Protein AF-A0A7W0PJS4-F1 (afdb_monomer_lite)

Sequence (117 aa):
VYAVLLAPASADVGLTLPWVDVVLHEVAPIALVLDWFVDKSRQLQGRRVILAWLVFPSLYLVYSLVRGNATNWYPYPFLDPDESGGYAGVAGYSAGVVATFVVVALLLHWWAVRSRS

Structure (mmCIF, N/CA/C/O backbone):
data_AF-A0A7W0PJS4-F1
#
_entry.id   AF-A0A7W0PJS4-F1
#
loop_
_atom_site.group_PDB
_atom_site.id
_atom_site.type_symbol
_atom_site.label_atom_id
_atom_site.label_alt_id
_atom_site.label_comp_id
_atom_site.label_asym_id
_atom_site.label_entity_id
_atom_site.label_seq_id
_atom_site.pdbx_PDB_ins_code
_atom_site.Cartn_x
_atom_site.Cartn_y
_atom_site.Cartn_z
_atom_site.occupancy
_atom_site.B_iso_or_equiv
_atom_site.auth_seq_id
_atom_site.auth_comp_id
_atom_site.auth_asym_id
_atom_site.auth_atom_id
_atom_site.pdbx_PDB_model_num
ATOM 1 N N . VAL A 1 1 ? 3.328 4.703 4.354 1.00 54.34 1 VAL A N 1
ATOM 2 C CA . VAL A 1 1 ? 4.011 4.303 3.099 1.00 54.34 1 VAL A CA 1
ATOM 3 C C . VAL A 1 1 ? 4.429 5.533 2.309 1.00 54.34 1 VAL A C 1
ATOM 5 O O . VAL A 1 1 ? 5.624 5.728 2.206 1.00 54.34 1 VAL A O 1
ATOM 8 N N . TYR A 1 2 ? 3.520 6.417 1.871 1.00 48.59 2 TYR A N 1
ATOM 9 C CA . TYR A 1 2 ? 3.898 7.642 1.141 1.00 48.59 2 TYR A CA 1
ATOM 10 C C . TYR A 1 2 ? 4.923 8.522 1.878 1.00 48.59 2 TYR A C 1
ATOM 12 O O . TYR A 1 2 ? 6.034 8.699 1.395 1.00 48.59 2 TYR A O 1
ATOM 20 N N . ALA A 1 3 ? 4.604 8.947 3.106 1.00 57.91 3 ALA A N 1
ATOM 21 C CA . ALA A 1 3 ? 5.472 9.817 3.908 1.00 57.91 3 ALA A CA 1
ATOM 22 C C . ALA A 1 3 ? 6.859 9.224 4.241 1.00 57.91 3 ALA A C 1
ATOM 24 O O . ALA A 1 3 ? 7.776 9.961 4.573 1.00 57.91 3 ALA A O 1
ATOM 25 N N . VAL A 1 4 ? 7.013 7.896 4.171 1.00 65.00 4 VAL A N 1
ATOM 26 C CA . VAL A 1 4 ? 8.255 7.199 4.558 1.00 65.00 4 VAL A CA 1
ATOM 27 C C . VAL A 1 4 ? 9.038 6.699 3.340 1.00 65.00 4 VAL A C 1
ATOM 29 O O . VAL A 1 4 ? 10.256 6.607 3.406 1.00 65.00 4 VAL A O 1
ATOM 32 N N . LEU A 1 5 ? 8.360 6.369 2.234 1.00 56.31 5 LEU A N 1
ATOM 33 C CA . LEU A 1 5 ? 8.961 5.693 1.077 1.00 56.31 5 LEU A CA 1
ATOM 34 C C . LEU A 1 5 ? 8.801 6.441 -0.257 1.00 56.31 5 LEU A C 1
ATOM 36 O O . LEU A 1 5 ? 9.559 6.155 -1.172 1.00 56.31 5 LEU A O 1
ATOM 40 N N . LEU A 1 6 ? 7.844 7.369 -0.396 1.00 57.19 6 LEU A N 1
ATOM 41 C CA . LEU A 1 6 ? 7.562 8.061 -1.670 1.00 57.19 6 LEU A CA 1
ATOM 42 C C . LEU A 1 6 ? 7.753 9.582 -1.608 1.00 57.19 6 LEU A C 1
ATOM 44 O O . LEU A 1 6 ? 7.944 10.190 -2.653 1.00 57.19 6 LEU A O 1
ATOM 48 N N . ALA A 1 7 ? 7.753 10.190 -0.417 1.00 63.41 7 ALA A N 1
ATOM 49 C CA . ALA A 1 7 ? 7.961 11.631 -0.246 1.00 63.41 7 ALA A CA 1
ATOM 50 C C . ALA A 1 7 ? 9.290 12.159 -0.838 1.00 63.41 7 ALA A C 1
ATOM 52 O O . ALA A 1 7 ? 9.286 13.247 -1.403 1.00 63.41 7 ALA A O 1
ATOM 53 N N . PRO A 1 8 ? 10.419 11.419 -0.798 1.00 58.16 8 PRO A N 1
ATOM 54 C CA . PRO A 1 8 ? 11.643 11.857 -1.475 1.00 58.16 8 PRO A CA 1
ATOM 55 C C . PRO A 1 8 ? 11.595 11.726 -3.009 1.00 58.16 8 PRO A C 1
ATOM 57 O O . PRO A 1 8 ? 12.432 12.315 -3.683 1.00 58.16 8 PRO A O 1
ATOM 60 N N . ALA A 1 9 ? 10.655 10.947 -3.560 1.00 57.97 9 ALA A N 1
ATOM 61 C CA . ALA A 1 9 ? 10.582 10.592 -4.982 1.00 57.97 9 ALA A CA 1
ATOM 62 C C . ALA A 1 9 ? 9.473 11.338 -5.757 1.00 57.97 9 ALA A C 1
ATOM 64 O O . ALA A 1 9 ? 9.366 11.187 -6.970 1.00 57.97 9 ALA A O 1
ATOM 65 N N . SER A 1 10 ? 8.635 12.136 -5.084 1.00 54.19 10 SER A N 1
ATOM 66 C CA . SER A 1 10 ? 7.467 12.809 -5.677 1.00 54.19 10 SER A CA 1
ATOM 67 C C . SER A 1 10 ? 7.735 14.221 -6.220 1.00 54.19 10 SER A C 1
ATOM 69 O O . SER A 1 10 ? 6.800 14.883 -6.672 1.00 54.19 10 SER A O 1
ATOM 71 N N . ALA A 1 11 ? 8.991 14.685 -6.224 1.00 54.62 11 ALA A N 1
ATOM 72 C CA . ALA A 1 11 ? 9.346 16.044 -6.648 1.00 54.62 11 ALA A CA 1
ATOM 73 C C . ALA A 1 11 ? 9.102 16.333 -8.149 1.00 54.62 11 ALA A C 1
ATOM 75 O O . ALA A 1 11 ? 8.940 17.496 -8.511 1.00 54.62 11 ALA A O 1
ATOM 76 N N . ASP A 1 12 ? 9.000 15.307 -9.004 1.00 52.19 12 ASP A N 1
ATOM 77 C CA . ASP A 1 12 ? 9.027 15.466 -10.471 1.00 52.19 12 ASP A CA 1
ATOM 78 C C . ASP A 1 12 ? 7.692 15.207 -11.200 1.00 52.19 12 ASP A C 1
ATOM 80 O O . ASP A 1 12 ? 7.663 14.992 -12.413 1.00 52.19 12 ASP A O 1
ATOM 84 N N . VAL A 1 13 ? 6.545 15.271 -10.513 1.00 52.88 13 VAL A N 1
ATOM 85 C CA . VAL A 1 13 ? 5.229 15.232 -11.183 1.00 52.88 13 VAL A CA 1
ATOM 86 C C . VAL A 1 13 ? 4.655 16.648 -11.206 1.00 52.88 13 VAL A C 1
ATOM 88 O O . VAL A 1 13 ? 3.959 17.055 -10.283 1.00 52.88 13 VAL A O 1
ATOM 91 N N . GLY A 1 14 ? 5.000 17.419 -12.245 1.00 49.91 14 GLY A N 1
ATOM 92 C CA . GLY A 1 14 ? 4.787 18.872 -12.407 1.00 49.91 14 GLY A CA 1
ATOM 93 C C . GLY A 1 14 ? 3.342 19.407 -12.422 1.00 49.91 14 GLY A C 1
ATOM 94 O O . GLY A 1 14 ? 3.004 20.233 -13.265 1.00 49.91 14 GLY A O 1
ATOM 95 N N . LEU A 1 15 ? 2.493 18.966 -11.493 1.00 54.19 15 LEU A N 1
ATOM 96 C CA . LEU A 1 15 ? 1.138 19.462 -11.220 1.00 54.19 15 LEU A CA 1
ATOM 97 C C . LEU A 1 15 ? 0.835 19.574 -9.708 1.00 54.19 15 LEU A C 1
ATOM 99 O O . LEU A 1 15 ? -0.297 19.878 -9.327 1.00 54.19 15 LEU A O 1
ATOM 103 N N . THR A 1 16 ? 1.807 19.332 -8.825 1.00 57.50 16 THR A N 1
ATOM 104 C CA . THR A 1 16 ? 1.626 19.393 -7.369 1.00 57.50 16 THR A CA 1
ATOM 105 C C . THR A 1 16 ? 1.565 20.839 -6.887 1.00 57.50 16 THR A C 1
ATOM 107 O O . THR A 1 16 ? 2.565 21.465 -6.548 1.00 57.50 16 THR A O 1
ATOM 110 N N . LEU A 1 17 ? 0.350 21.389 -6.819 1.00 71.56 17 LEU A N 1
ATOM 111 C CA . LEU A 1 17 ? 0.084 22.531 -5.950 1.00 71.56 17 LEU A CA 1
ATOM 112 C C . LEU A 1 17 ? 0.535 22.135 -4.530 1.00 71.56 17 LEU A C 1
ATOM 114 O O . LEU A 1 17 ? -0.031 21.185 -3.987 1.00 71.56 17 LEU A O 1
ATOM 118 N N . PRO A 1 18 ? 1.513 22.823 -3.910 1.00 72.88 18 PRO A N 1
ATOM 119 C CA . PRO A 1 18 ? 2.120 22.373 -2.652 1.00 72.88 18 PRO A CA 1
ATOM 120 C C . PRO A 1 18 ? 1.101 22.134 -1.533 1.00 72.88 18 PRO A C 1
ATOM 122 O O . PRO A 1 18 ? 1.244 21.224 -0.726 1.00 72.88 18 PRO A O 1
ATOM 125 N N . TRP A 1 19 ? 0.016 22.912 -1.522 1.00 77.38 19 TRP A N 1
ATOM 126 C CA . TRP A 1 19 ? -1.056 22.750 -0.545 1.00 77.38 19 TRP A CA 1
ATOM 127 C C . TRP A 1 19 ? -1.876 21.466 -0.751 1.00 77.38 19 TRP A C 1
ATOM 129 O O . TRP A 1 19 ? -2.376 20.921 0.226 1.00 77.38 19 TRP A O 1
ATOM 139 N N . VAL A 1 20 ? -2.013 20.963 -1.984 1.00 81.62 20 VAL A N 1
ATOM 140 C CA . VAL A 1 20 ? -2.712 19.696 -2.266 1.00 81.62 20 VAL A CA 1
ATOM 141 C C . VAL A 1 20 ? -1.915 18.530 -1.699 1.00 81.62 20 VAL A C 1
ATOM 143 O O . VAL A 1 20 ? -2.503 17.647 -1.080 1.00 81.62 20 VAL A O 1
ATOM 146 N N . ASP A 1 21 ? -0.590 18.550 -1.860 1.00 80.62 21 ASP A N 1
ATOM 147 C CA . ASP A 1 21 ? 0.287 17.524 -1.295 1.00 80.62 21 ASP A CA 1
ATOM 148 C C . ASP A 1 21 ? 0.197 17.503 0.236 1.00 80.62 21 ASP A C 1
ATOM 150 O O . ASP A 1 21 ? -0.114 16.463 0.812 1.00 80.62 21 ASP A O 1
ATOM 154 N N . VAL A 1 22 ? 0.311 18.668 0.883 1.00 83.69 22 VAL A N 1
ATOM 155 C CA . VAL A 1 22 ? 0.157 18.805 2.343 1.00 83.69 22 VAL A CA 1
ATOM 156 C C . VAL A 1 22 ? -1.223 18.329 2.806 1.00 83.69 22 VAL A C 1
ATOM 158 O O . VAL A 1 22 ? -1.342 17.558 3.759 1.00 83.69 22 VAL A O 1
ATOM 161 N N . VAL A 1 23 ? -2.298 18.747 2.132 1.00 85.69 23 VAL A N 1
ATOM 162 C CA . VAL A 1 23 ? -3.656 18.355 2.531 1.00 85.69 23 VAL A CA 1
ATOM 163 C C . VAL A 1 23 ? -3.862 16.848 2.387 1.00 85.69 23 VAL A C 1
ATOM 165 O O . VAL A 1 23 ? -4.403 16.227 3.301 1.00 85.69 23 VAL A O 1
ATOM 168 N N . LEU A 1 24 ? -3.434 16.243 1.279 1.00 83.06 24 LEU A N 1
ATOM 169 C CA . LEU A 1 24 ? -3.668 14.822 1.009 1.00 83.06 24 LEU A CA 1
ATOM 170 C C . LEU A 1 24 ? -2.738 13.896 1.797 1.00 83.06 24 LEU A C 1
ATOM 172 O O . LEU A 1 24 ? -3.172 12.822 2.214 1.00 83.06 24 LEU A O 1
ATOM 176 N N . HIS A 1 25 ? -1.484 14.290 2.010 1.00 79.06 25 HIS A N 1
ATOM 177 C CA . HIS A 1 25 ? -0.459 13.418 2.583 1.00 79.06 25 HIS A CA 1
ATOM 178 C C . HIS A 1 25 ? -0.143 13.697 4.053 1.00 79.06 25 HIS A C 1
ATOM 180 O O . HIS A 1 25 ? 0.400 12.812 4.716 1.00 79.06 25 HIS A O 1
ATOM 186 N N . GLU A 1 26 ? -0.535 14.857 4.585 1.00 84.25 26 GLU A N 1
ATOM 187 C CA . GLU A 1 26 ? -0.334 15.209 5.996 1.00 8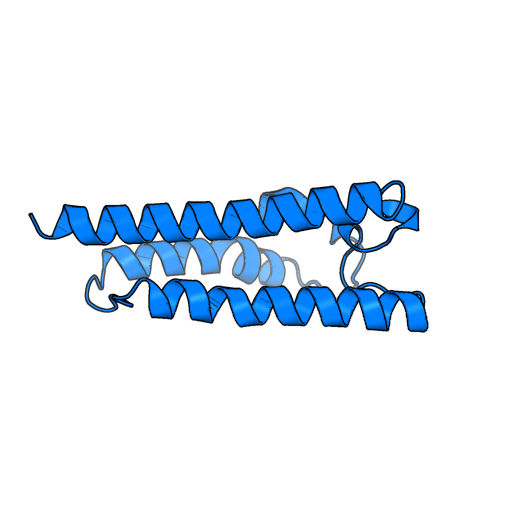4.25 26 GLU A CA 1
ATOM 188 C C . GLU A 1 26 ? -1.663 15.415 6.728 1.00 84.25 26 GLU A C 1
ATOM 190 O O . GLU A 1 26 ? -1.945 14.728 7.711 1.00 84.25 26 GLU A O 1
ATOM 195 N N . VAL A 1 27 ? -2.519 16.315 6.234 1.00 87.62 27 VAL A N 1
ATOM 196 C CA . VAL A 1 27 ? -3.732 16.730 6.962 1.00 87.62 27 VAL A CA 1
ATOM 197 C C . VAL A 1 27 ? -4.809 15.648 6.940 1.00 87.62 27 VAL A C 1
ATOM 199 O O . VAL A 1 27 ? -5.355 15.305 7.990 1.00 87.62 27 VAL A O 1
ATOM 202 N N . ALA A 1 28 ? -5.123 15.087 5.771 1.00 86.69 28 ALA A N 1
ATOM 203 C CA . ALA A 1 28 ? -6.185 14.095 5.620 1.00 86.69 28 ALA A CA 1
ATOM 204 C C . ALA A 1 28 ? -5.942 12.816 6.450 1.00 86.69 28 ALA A C 1
ATOM 206 O O . ALA A 1 28 ? -6.880 12.375 7.119 1.00 86.69 28 ALA A O 1
ATOM 207 N N . PRO A 1 29 ? -4.721 12.241 6.509 1.00 83.38 29 PRO A N 1
ATOM 208 C CA . PRO 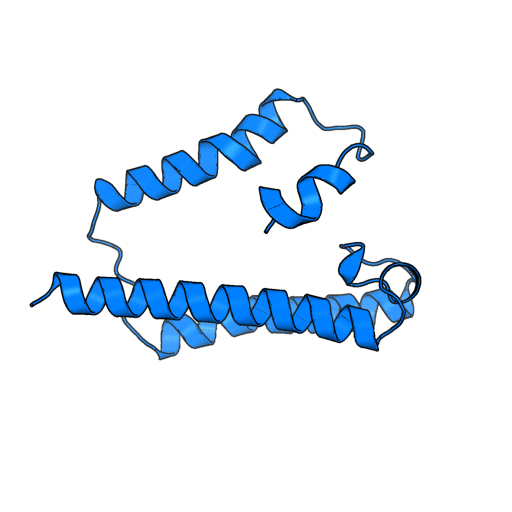A 1 29 ? -4.437 11.111 7.393 1.00 83.38 29 PRO A CA 1
ATOM 209 C C . PRO A 1 29 ? -4.636 11.435 8.880 1.00 83.38 29 PRO A C 1
ATOM 211 O O . PRO A 1 29 ? -5.187 10.612 9.610 1.00 83.38 29 PRO A O 1
ATOM 214 N N . ILE A 1 30 ? -4.230 12.627 9.335 1.00 85.75 30 ILE A N 1
ATOM 215 C CA . ILE A 1 30 ? -4.423 13.058 10.729 1.00 85.75 30 ILE A CA 1
ATOM 216 C C . ILE A 1 30 ? -5.915 13.214 11.027 1.00 85.75 30 ILE A C 1
ATOM 218 O O . ILE A 1 30 ? -6.398 12.690 12.029 1.00 85.75 30 ILE A O 1
ATOM 222 N N . ALA A 1 31 ? -6.653 13.884 10.141 1.00 85.88 31 ALA A N 1
ATOM 223 C CA . ALA A 1 31 ? -8.092 14.068 10.278 1.00 85.88 31 ALA A CA 1
ATOM 224 C C . ALA A 1 31 ? -8.836 12.724 10.337 1.00 85.88 31 ALA A C 1
ATOM 226 O O . ALA A 1 31 ? -9.708 12.558 11.183 1.00 85.88 31 ALA A O 1
ATOM 227 N N . LEU A 1 32 ? -8.445 11.745 9.513 1.00 82.56 32 LEU A N 1
ATOM 228 C CA . LEU A 1 32 ? -9.004 10.388 9.535 1.00 82.56 32 LEU A CA 1
ATOM 229 C C . LEU A 1 32 ? -8.764 9.687 10.883 1.00 82.56 32 LEU A C 1
ATOM 231 O O . LEU A 1 32 ? -9.665 9.053 11.428 1.00 82.56 32 LEU A O 1
ATOM 235 N N . VAL A 1 33 ? -7.554 9.803 11.439 1.00 80.44 33 VAL A N 1
ATOM 236 C CA . VAL A 1 33 ? -7.230 9.233 12.756 1.00 80.44 33 VAL A CA 1
ATOM 237 C C . VAL A 1 33 ? -8.040 9.915 13.861 1.00 80.44 33 VAL A C 1
ATOM 239 O O . VAL A 1 33 ? -8.548 9.231 14.747 1.00 80.44 33 VAL A O 1
ATOM 242 N N . LEU A 1 34 ? -8.191 11.240 13.804 1.00 84.00 34 LEU A N 1
ATOM 243 C CA . LEU A 1 34 ? -9.011 11.999 14.750 1.00 84.00 34 LEU A CA 1
ATOM 244 C C . LEU A 1 34 ? -10.495 11.620 14.658 1.00 84.00 34 LEU A C 1
ATOM 246 O O . LEU A 1 34 ? -11.128 11.434 15.695 1.00 84.00 34 LEU A O 1
ATOM 250 N N . ASP A 1 35 ? -11.028 11.433 13.449 1.00 81.69 35 ASP A N 1
ATOM 251 C CA . ASP A 1 35 ? -12.409 10.992 13.216 1.00 81.69 35 ASP A CA 1
ATOM 252 C C . ASP A 1 35 ? -12.692 9.641 13.895 1.00 81.69 35 ASP A C 1
ATOM 254 O O . ASP A 1 35 ? -13.697 9.484 14.589 1.00 81.69 35 ASP A O 1
ATOM 258 N N . TRP A 1 36 ? -11.745 8.697 13.837 1.00 74.12 36 TRP A N 1
ATOM 259 C CA . TRP A 1 36 ? -11.851 7.417 14.552 1.00 74.12 36 TRP A CA 1
ATOM 260 C C . TRP A 1 36 ? -11.899 7.536 16.081 1.00 74.12 36 TRP A C 1
ATOM 262 O O . TRP A 1 36 ? -12.470 6.660 16.739 1.00 74.12 36 TRP A O 1
ATOM 272 N N . PHE A 1 37 ? -11.314 8.581 16.674 1.00 73.06 37 PHE A N 1
ATOM 273 C CA . PHE A 1 37 ? -11.438 8.825 18.115 1.00 73.06 37 PHE A CA 1
ATOM 274 C C . PHE A 1 37 ? -12.813 9.384 18.495 1.00 73.06 37 PHE A C 1
ATOM 276 O O . PHE A 1 37 ? -13.277 9.127 19.610 1.00 73.06 37 PHE A O 1
ATOM 283 N N . VAL A 1 38 ? -13.457 10.118 17.583 1.00 79.00 38 VAL A N 1
ATOM 284 C CA . VAL A 1 38 ? -14.784 10.714 17.779 1.00 79.00 38 VAL A CA 1
ATOM 285 C C . VAL A 1 38 ? -15.891 9.678 17.562 1.00 79.00 38 VAL A C 1
ATOM 287 O O . VAL A 1 38 ? -16.787 9.574 18.399 1.00 79.00 38 VAL A O 1
ATOM 290 N N . ASP A 1 39 ? -15.811 8.862 16.505 1.00 69.81 39 ASP A N 1
ATOM 291 C CA . ASP A 1 39 ? -16.821 7.851 16.170 1.00 69.81 39 ASP A CA 1
ATOM 292 C C . ASP A 1 39 ? -16.254 6.416 16.218 1.00 69.81 39 ASP A C 1
ATOM 294 O O . ASP A 1 39 ? -15.716 5.869 15.253 1.00 69.81 39 ASP A O 1
ATOM 298 N N . LYS A 1 40 ? -16.418 5.755 17.373 1.00 61.94 40 LYS A N 1
ATOM 299 C CA . LYS A 1 40 ? -15.964 4.368 17.616 1.00 61.94 40 LYS A CA 1
ATOM 300 C C . LYS A 1 40 ? -16.808 3.295 16.903 1.00 61.94 40 LYS A C 1
ATOM 302 O O . LYS A 1 40 ? -16.510 2.103 17.027 1.00 61.94 40 LYS A O 1
ATOM 307 N N . SER A 1 41 ? -17.882 3.677 16.207 1.00 55.12 41 SER A N 1
ATOM 308 C CA . SER A 1 41 ? -18.959 2.762 15.798 1.00 55.12 41 SER A CA 1
ATOM 309 C C . SER A 1 41 ? -18.656 1.922 14.547 1.00 55.12 41 SER A C 1
ATOM 311 O O . SER A 1 41 ? -19.263 0.873 14.326 1.00 55.12 41 SER A O 1
ATOM 313 N N . ARG A 1 42 ? -17.672 2.295 13.722 1.00 61.88 42 ARG A N 1
ATOM 314 C CA . ARG A 1 42 ? -17.420 1.621 12.431 1.00 61.88 42 ARG A CA 1
ATOM 315 C C . ARG A 1 42 ? -16.470 0.436 12.556 1.00 61.88 42 ARG A C 1
ATOM 317 O O . ARG A 1 42 ? -15.392 0.403 11.968 1.00 61.88 42 ARG A O 1
ATOM 324 N N . GLN A 1 43 ? -16.860 -0.565 13.333 1.00 60.25 43 GLN A N 1
ATOM 325 C CA . GLN A 1 43 ? -16.033 -1.754 13.497 1.00 60.25 43 GLN A CA 1
ATOM 326 C C . GLN A 1 43 ? -16.286 -2.753 12.356 1.00 60.25 43 GLN A C 1
ATOM 328 O O . GLN A 1 43 ? -17.271 -3.494 12.374 1.00 60.25 43 GLN A O 1
ATOM 333 N N . LEU A 1 44 ? -15.365 -2.808 11.386 1.00 58.94 44 LEU A N 1
ATOM 334 C CA . LEU A 1 44 ? -15.253 -3.890 10.399 1.00 58.94 44 LEU A CA 1
ATOM 335 C C . LEU A 1 44 ? -14.826 -5.181 11.113 1.00 58.94 44 LEU A C 1
ATOM 337 O O . LEU A 1 44 ? -13.653 -5.549 11.172 1.00 58.94 44 LEU A O 1
ATOM 341 N N . GLN A 1 45 ? -15.788 -5.846 11.742 1.00 61.41 45 GLN A N 1
ATOM 342 C CA . GLN A 1 45 ? -15.529 -7.001 12.592 1.00 61.41 45 GLN A CA 1
ATOM 343 C C . GLN A 1 45 ? -15.499 -8.275 11.760 1.00 61.41 45 GLN A C 1
ATOM 345 O O . GLN A 1 45 ? -16.526 -8.877 11.462 1.00 61.41 45 GLN A O 1
ATOM 350 N N . GLY A 1 46 ? -14.297 -8.718 11.413 1.00 67.38 46 GLY A N 1
ATOM 351 C CA . GLY A 1 46 ? -14.099 -10.084 10.959 1.00 67.38 46 GLY A CA 1
ATOM 352 C C . GLY A 1 46 ? -12.732 -10.300 10.341 1.00 67.38 46 GLY A C 1
ATOM 353 O O . GLY A 1 46 ? -12.344 -9.601 9.409 1.00 67.38 46 GLY A O 1
ATOM 354 N N . ARG A 1 47 ? -12.040 -11.355 10.780 1.00 69.00 47 ARG A N 1
ATOM 355 C CA . ARG A 1 47 ? -10.800 -11.842 10.150 1.00 69.00 47 ARG A CA 1
ATOM 356 C C . ARG A 1 47 ? -10.964 -12.024 8.630 1.00 69.00 47 ARG A C 1
ATOM 358 O O . ARG A 1 47 ? -10.039 -11.762 7.876 1.00 69.00 47 ARG A O 1
ATOM 365 N N . ARG A 1 48 ? -12.170 -12.405 8.182 1.00 75.94 48 ARG A N 1
ATOM 366 C CA . ARG A 1 48 ? -12.547 -12.524 6.762 1.00 75.94 48 ARG A CA 1
ATOM 367 C C . ARG A 1 48 ? -12.583 -11.183 6.028 1.00 75.94 48 ARG A C 1
ATOM 369 O O . ARG A 1 48 ? -12.149 -11.128 4.888 1.00 75.94 48 ARG A O 1
ATOM 376 N N . VAL A 1 49 ? -13.064 -10.121 6.674 1.00 76.56 49 VAL A N 1
ATOM 377 C CA . VAL A 1 49 ? -13.107 -8.769 6.093 1.00 76.56 49 VAL A CA 1
ATOM 378 C C . VAL A 1 49 ? -11.690 -8.225 5.933 1.00 76.56 49 VAL A C 1
ATOM 380 O O . VAL A 1 49 ? -11.357 -7.691 4.882 1.00 76.56 49 VAL A O 1
ATOM 383 N N . ILE A 1 50 ? -10.835 -8.445 6.935 1.00 74.06 50 ILE A N 1
ATOM 384 C CA . ILE A 1 50 ? -9.414 -8.078 6.883 1.00 74.06 50 ILE A CA 1
ATOM 385 C C . ILE A 1 50 ? -8.693 -8.805 5.738 1.00 74.06 50 ILE A C 1
ATOM 387 O O . ILE A 1 50 ? -7.992 -8.175 4.953 1.00 74.06 50 ILE A O 1
ATOM 391 N N . LEU A 1 51 ? -8.886 -10.122 5.610 1.00 77.50 51 LEU A N 1
ATOM 392 C CA . LEU A 1 51 ? -8.278 -10.901 4.528 1.00 77.50 51 LEU A CA 1
ATOM 393 C C . LEU A 1 51 ? -8.825 -10.505 3.150 1.00 77.50 51 LEU A C 1
ATOM 395 O O . LEU A 1 51 ? -8.052 -10.399 2.204 1.00 77.50 51 LEU A O 1
ATOM 399 N N . ALA A 1 52 ? -10.129 -10.237 3.037 1.00 82.06 52 ALA A N 1
ATOM 400 C CA . ALA A 1 52 ? -10.737 -9.753 1.798 1.00 82.06 52 ALA A CA 1
ATOM 401 C C . ALA A 1 52 ? -10.158 -8.395 1.368 1.00 82.06 52 ALA A C 1
ATOM 403 O O . ALA A 1 52 ? -9.938 -8.172 0.181 1.00 82.06 52 ALA A O 1
ATOM 404 N N . TRP A 1 53 ? -9.837 -7.519 2.323 1.00 82.25 53 TRP A N 1
ATOM 405 C CA . TRP A 1 53 ? -9.188 -6.235 2.052 1.00 82.25 53 TRP A CA 1
ATOM 406 C C . TRP A 1 53 ? -7.784 -6.369 1.459 1.00 82.25 53 TRP A C 1
ATOM 408 O O . TRP A 1 53 ? -7.381 -5.503 0.690 1.00 82.25 53 TRP A O 1
ATOM 418 N N . LEU A 1 54 ? -7.053 -7.447 1.765 1.00 81.00 54 LEU A N 1
ATOM 419 C CA . LEU A 1 54 ? -5.727 -7.704 1.190 1.00 81.00 54 LEU A CA 1
ATOM 420 C C . LEU A 1 54 ? -5.791 -8.221 -0.253 1.00 81.00 54 LEU A C 1
ATOM 422 O O . LEU A 1 54 ? -4.814 -8.091 -0.985 1.00 81.00 54 LEU A O 1
ATOM 426 N N . VAL A 1 55 ? -6.936 -8.749 -0.697 1.00 86.12 55 VAL A N 1
ATOM 427 C CA . VAL A 1 55 ? -7.097 -9.256 -2.070 1.00 86.12 55 VAL A CA 1
ATOM 428 C C . VAL A 1 55 ? -6.871 -8.142 -3.087 1.00 86.12 55 VAL A C 1
ATOM 430 O O . VAL A 1 55 ? -6.132 -8.333 -4.048 1.00 86.12 55 VAL A O 1
ATOM 433 N N . PHE A 1 56 ? -7.462 -6.967 -2.863 1.00 85.12 56 PHE A N 1
ATOM 434 C CA . PHE A 1 56 ? -7.332 -5.835 -3.779 1.00 85.12 56 PHE A CA 1
ATOM 435 C C . PHE A 1 56 ? -5.871 -5.385 -4.000 1.00 85.12 56 PHE A C 1
ATOM 437 O O . PHE A 1 56 ? -5.429 -5.413 -5.151 1.00 85.12 56 PHE A O 1
ATOM 444 N N . PRO A 1 57 ? -5.082 -5.022 -2.964 1.00 83.50 57 PRO A N 1
ATOM 445 C CA . PRO A 1 57 ? -3.694 -4.613 -3.159 1.00 83.50 57 PRO A CA 1
ATOM 446 C C . PRO A 1 57 ? -2.821 -5.745 -3.715 1.00 83.50 57 PRO A C 1
ATOM 448 O O . PRO A 1 57 ? -1.933 -5.470 -4.517 1.00 83.50 57 PRO A O 1
ATOM 451 N N . SER A 1 58 ? -3.082 -7.011 -3.367 1.00 84.81 58 SER A N 1
ATOM 452 C CA . SER A 1 58 ? -2.356 -8.145 -3.953 1.00 84.81 58 SER A CA 1
ATOM 453 C C . SER A 1 58 ? -2.637 -8.309 -5.449 1.00 84.81 58 SER A C 1
ATOM 455 O O . SER A 1 58 ? -1.698 -8.468 -6.226 1.00 84.81 58 SER A O 1
ATOM 457 N N . LEU A 1 59 ? -3.901 -8.230 -5.878 1.00 90.38 59 LEU A N 1
ATOM 458 C CA . LEU A 1 59 ? -4.260 -8.288 -7.299 1.00 90.38 59 LEU A CA 1
ATOM 459 C C . LEU A 1 59 ? -3.679 -7.104 -8.073 1.00 90.38 59 LEU A C 1
ATOM 461 O O . LEU A 1 59 ? -3.152 -7.289 -9.168 1.00 90.38 59 LEU A O 1
ATOM 465 N N . TYR A 1 60 ? -3.734 -5.904 -7.494 1.00 88.62 60 TYR A N 1
ATOM 466 C CA . TYR A 1 60 ? -3.158 -4.709 -8.101 1.00 88.62 60 TYR A CA 1
ATOM 467 C C . TYR A 1 60 ? -1.636 -4.815 -8.262 1.00 88.62 60 TYR A C 1
ATO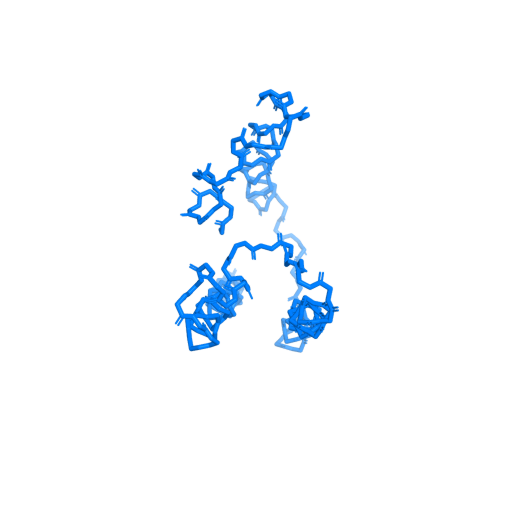M 469 O O . TYR A 1 60 ? -1.106 -4.432 -9.306 1.00 88.62 60 TYR A O 1
ATOM 477 N N . LEU A 1 61 ? -0.937 -5.383 -7.274 1.00 87.75 61 LEU A N 1
ATOM 478 C CA . LEU A 1 61 ? 0.494 -5.669 -7.364 1.00 87.75 61 LEU A CA 1
ATOM 479 C C . LEU A 1 61 ? 0.795 -6.629 -8.520 1.00 87.75 61 LEU A C 1
ATOM 481 O O . LEU A 1 61 ? 1.633 -6.318 -9.363 1.00 87.75 61 LEU A O 1
ATOM 485 N N . VAL A 1 62 ? 0.086 -7.762 -8.597 1.00 90.19 62 VAL A N 1
ATOM 486 C CA . VAL A 1 62 ? 0.270 -8.740 -9.684 1.00 90.19 62 VAL A CA 1
ATOM 487 C C . VAL A 1 62 ? 0.028 -8.089 -11.043 1.00 90.19 62 VAL A C 1
ATOM 489 O O . VAL A 1 62 ? 0.861 -8.209 -11.939 1.00 90.19 62 VAL A O 1
ATOM 492 N N . TYR A 1 63 ? -1.075 -7.353 -11.187 1.00 91.94 63 TYR A N 1
ATOM 493 C CA . TYR A 1 63 ? -1.383 -6.618 -12.410 1.00 91.94 63 TYR A CA 1
ATOM 494 C C . TYR A 1 63 ? -0.269 -5.632 -12.783 1.00 91.94 63 TYR A C 1
ATOM 496 O O . TYR A 1 63 ? 0.171 -5.619 -13.931 1.00 91.94 63 TYR A O 1
ATOM 504 N N . SER A 1 64 ? 0.214 -4.844 -11.819 1.00 89.50 64 SER A N 1
ATOM 505 C CA . SER A 1 64 ? 1.256 -3.837 -12.045 1.00 89.50 64 SER A CA 1
ATOM 506 C C . SER A 1 64 ? 2.567 -4.463 -12.512 1.00 89.50 64 SER A C 1
ATOM 508 O O . SER A 1 64 ? 3.193 -3.924 -13.416 1.00 89.50 64 SER A O 1
ATOM 510 N N . LEU A 1 65 ? 2.955 -5.617 -11.960 1.00 88.50 65 LEU A N 1
ATOM 511 C CA . LEU A 1 65 ? 4.163 -6.336 -12.375 1.00 88.50 65 LEU A CA 1
ATOM 512 C C . LEU A 1 65 ? 4.029 -6.922 -13.785 1.00 88.50 65 LEU A C 1
ATOM 514 O O . LEU A 1 65 ? 4.927 -6.765 -14.607 1.00 88.50 65 LEU A O 1
ATOM 518 N N . VAL A 1 66 ? 2.890 -7.553 -14.094 1.00 91.69 66 VAL A N 1
ATOM 519 C CA . VAL A 1 66 ? 2.634 -8.141 -15.421 1.00 91.69 66 VAL A CA 1
ATOM 520 C C . VAL A 1 66 ? 2.589 -7.060 -16.497 1.00 91.69 66 VAL A C 1
ATOM 522 O O . VAL A 1 66 ? 3.255 -7.167 -17.526 1.00 91.69 66 VAL A O 1
ATOM 525 N N . ARG A 1 67 ? 1.812 -6.000 -16.256 1.00 92.00 67 ARG A N 1
ATOM 526 C CA . ARG A 1 67 ? 1.677 -4.870 -17.176 1.00 92.00 67 ARG A CA 1
ATOM 527 C C . ARG A 1 67 ? 2.993 -4.114 -17.296 1.00 92.00 67 ARG A C 1
ATOM 529 O O . ARG A 1 67 ? 3.373 -3.770 -18.408 1.00 92.00 67 ARG A O 1
ATOM 536 N N . GLY A 1 68 ? 3.694 -3.901 -16.185 1.00 88.81 68 GLY A N 1
ATOM 537 C CA . GLY A 1 68 ? 4.976 -3.207 -16.160 1.00 88.81 68 GLY A CA 1
ATOM 538 C C . GLY A 1 68 ? 6.032 -3.908 -16.998 1.00 88.81 68 GLY A C 1
ATOM 539 O O . GLY A 1 68 ? 6.623 -3.261 -17.856 1.00 88.81 68 GLY A O 1
ATOM 540 N N . ASN A 1 69 ? 6.149 -5.232 -16.885 1.00 88.06 69 ASN A N 1
ATOM 541 C CA . ASN A 1 69 ? 7.043 -6.026 -17.730 1.00 88.06 69 ASN A CA 1
ATOM 542 C C . ASN A 1 69 ? 6.658 -5.988 -19.225 1.00 88.06 69 ASN A C 1
ATOM 544 O O . ASN A 1 69 ? 7.519 -6.110 -20.088 1.00 88.06 69 ASN A O 1
ATOM 548 N N . ALA A 1 70 ? 5.374 -5.807 -19.556 1.00 89.62 70 ALA A N 1
ATOM 549 C CA . ALA A 1 70 ? 4.922 -5.692 -20.946 1.00 89.62 70 ALA A CA 1
ATOM 550 C C . ALA A 1 70 ? 5.123 -4.288 -21.546 1.00 89.62 70 ALA A C 1
ATOM 552 O O . ALA A 1 70 ? 5.249 -4.153 -22.762 1.00 89.62 70 ALA A O 1
ATOM 553 N N . THR A 1 71 ? 5.112 -3.239 -20.719 1.00 91.19 71 THR A N 1
ATOM 554 C CA . THR A 1 71 ? 5.145 -1.838 -21.177 1.00 91.19 71 THR A CA 1
ATOM 555 C C . THR A 1 71 ? 6.415 -1.077 -20.799 1.00 91.19 71 THR A C 1
ATOM 557 O O . THR A 1 71 ? 6.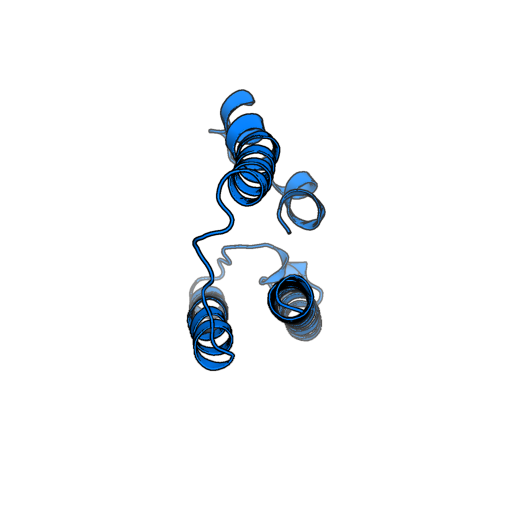525 0.087 -21.169 1.00 91.19 71 THR A O 1
ATOM 560 N N . ASN A 1 72 ? 7.327 -1.688 -20.034 1.00 87.88 72 ASN A N 1
ATOM 561 C CA . ASN A 1 72 ? 8.477 -1.038 -19.386 1.00 87.88 72 ASN A CA 1
ATOM 562 C C . ASN A 1 72 ? 8.085 0.243 -18.633 1.00 87.88 72 ASN A C 1
ATOM 564 O O . ASN A 1 72 ? 8.738 1.277 -18.729 1.00 87.88 72 ASN A O 1
ATOM 568 N N . TRP A 1 73 ? 6.953 0.189 -17.932 1.00 88.50 73 TRP A N 1
ATOM 569 C CA . TRP A 1 73 ? 6.459 1.302 -17.130 1.00 88.50 73 TRP A CA 1
ATOM 570 C C . TRP A 1 73 ? 5.808 0.754 -15.875 1.00 88.50 73 TRP A C 1
ATOM 572 O O . TRP A 1 73 ? 4.825 0.012 -15.962 1.00 88.50 73 TRP A O 1
ATOM 582 N N . TYR A 1 74 ? 6.333 1.150 -14.724 1.00 89.19 74 TYR A N 1
ATOM 583 C CA . TYR A 1 74 ? 5.828 0.749 -13.422 1.00 89.19 74 TYR A CA 1
ATOM 584 C C . TYR A 1 74 ? 5.218 1.957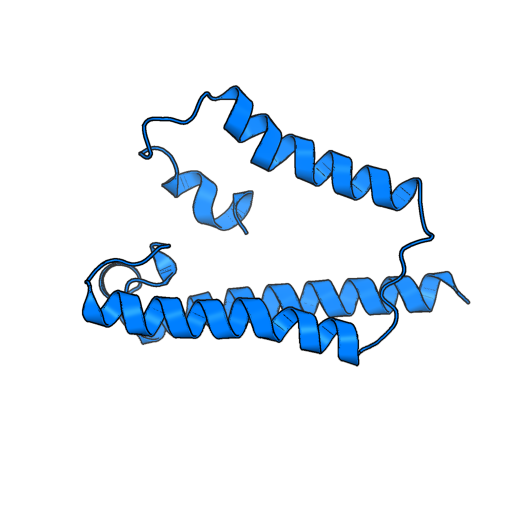 -12.704 1.00 89.19 74 TYR A C 1
ATOM 586 O O . TYR A 1 74 ? 5.758 3.058 -12.780 1.00 89.19 74 TYR A O 1
ATOM 594 N N . PRO A 1 75 ? 4.099 1.779 -11.979 1.00 84.94 75 PRO A N 1
ATOM 595 C CA . PRO A 1 75 ? 3.462 2.879 -11.259 1.00 84.94 75 PRO A CA 1
ATOM 596 C C . PRO A 1 75 ? 4.284 3.361 -10.057 1.00 84.94 75 PRO A C 1
ATOM 598 O O . PRO A 1 75 ? 4.019 4.447 -9.545 1.00 84.94 75 PRO A O 1
ATOM 601 N N . TYR A 1 76 ? 5.251 2.559 -9.598 1.00 83.88 76 TYR A N 1
ATOM 602 C CA . TYR A 1 76 ? 6.150 2.916 -8.511 1.00 83.88 76 TYR A CA 1
ATOM 603 C C . TYR A 1 76 ? 7.587 2.450 -8.793 1.00 83.88 76 TYR A C 1
ATOM 605 O O . TYR A 1 76 ? 7.748 1.311 -9.237 1.00 83.88 76 TYR A O 1
ATOM 613 N N . PRO A 1 77 ? 8.602 3.253 -8.420 1.00 82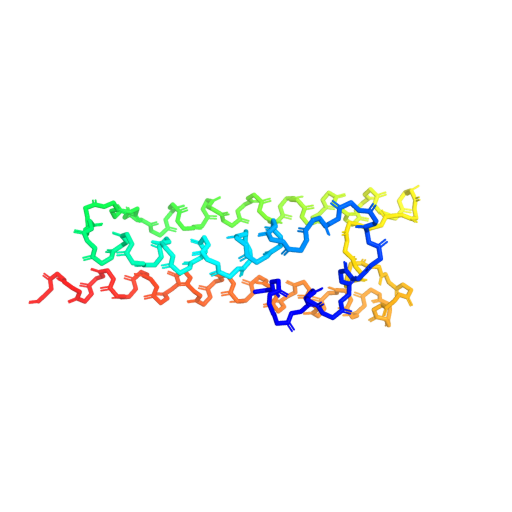.00 77 PRO A N 1
ATOM 614 C CA . PRO A 1 77 ? 10.027 2.917 -8.549 1.00 82.00 77 PRO A CA 1
ATOM 615 C C . PRO A 1 77 ? 10.397 1.541 -7.982 1.00 82.00 77 PRO A C 1
ATOM 617 O O . PRO A 1 77 ? 11.060 0.733 -8.617 1.00 82.00 77 PRO A O 1
ATOM 620 N N . PHE A 1 78 ? 9.870 1.212 -6.797 1.00 85.00 78 PHE A N 1
ATOM 621 C CA . PHE A 1 78 ? 10.164 -0.048 -6.102 1.00 85.00 78 PHE A CA 1
ATOM 622 C C . PHE A 1 78 ? 9.583 -1.306 -6.780 1.00 85.00 78 PHE A C 1
ATOM 624 O O . PHE A 1 78 ? 9.825 -2.426 -6.324 1.00 85.00 78 PHE A O 1
ATOM 631 N N . LEU A 1 79 ? 8.739 -1.135 -7.803 1.00 87.75 79 LEU A N 1
ATOM 632 C CA . LEU A 1 79 ? 8.232 -2.233 -8.628 1.00 87.75 79 LEU A CA 1
ATOM 633 C C . LEU A 1 79 ? 9.068 -2.445 -9.887 1.00 87.75 79 LEU A C 1
ATOM 635 O O . LEU A 1 79 ? 8.922 -3.492 -10.514 1.00 87.75 79 LEU A O 1
ATOM 639 N N . ASP A 1 80 ? 9.918 -1.481 -10.237 1.00 89.88 80 ASP A N 1
ATOM 640 C CA . ASP A 1 80 ? 10.797 -1.562 -11.388 1.00 89.88 80 ASP A CA 1
ATOM 641 C C . ASP A 1 80 ? 12.052 -2.381 -11.032 1.00 89.88 80 ASP A C 1
ATOM 643 O O . ASP A 1 80 ? 12.804 -1.994 -10.127 1.00 89.88 80 ASP A O 1
ATOM 647 N N . PRO A 1 81 ? 12.304 -3.525 -11.700 1.00 88.62 81 PRO A N 1
ATOM 648 C CA . PRO A 1 81 ? 13.518 -4.304 -11.493 1.00 88.62 81 PRO A CA 1
ATOM 649 C C . PRO A 1 81 ? 14.803 -3.514 -11.767 1.00 88.62 81 PRO A C 1
ATOM 651 O O . PRO A 1 81 ? 15.804 -3.778 -11.102 1.00 88.62 81 PRO A O 1
ATOM 654 N N . ASP A 1 82 ? 14.793 -2.555 -12.692 1.00 88.94 82 ASP A N 1
ATOM 655 C CA . ASP A 1 82 ? 15.990 -1.793 -13.062 1.00 88.94 82 ASP A CA 1
ATOM 656 C C . ASP A 1 82 ? 16.373 -0.783 -11.971 1.00 88.94 82 ASP A C 1
ATOM 658 O O . ASP A 1 82 ? 17.556 -0.540 -11.727 1.00 88.94 82 ASP A O 1
ATOM 662 N N . GLU A 1 83 ? 15.387 -0.269 -11.234 1.00 87.06 83 GLU A N 1
ATOM 663 C CA . GLU A 1 83 ? 15.604 0.663 -10.121 1.00 87.06 83 GLU A CA 1
ATOM 664 C C . GLU A 1 83 ? 15.745 -0.046 -8.765 1.00 87.06 83 GLU A C 1
ATOM 666 O O . GLU A 1 83 ? 16.348 0.483 -7.830 1.00 87.06 83 GLU A O 1
ATOM 671 N N . SER A 1 84 ? 15.224 -1.270 -8.649 1.00 88.00 84 SER A N 1
ATOM 672 C CA . SER A 1 84 ? 15.127 -1.995 -7.375 1.00 88.00 84 SER A CA 1
ATOM 673 C C . SER A 1 84 ? 16.224 -3.041 -7.156 1.00 88.00 84 SER A C 1
ATOM 675 O O . SER A 1 84 ? 16.161 -3.787 -6.182 1.00 88.00 84 SER A O 1
ATOM 677 N N . GLY A 1 85 ? 17.228 -3.145 -8.032 1.00 86.44 85 GLY A N 1
ATOM 678 C CA . GLY A 1 85 ? 18.265 -4.185 -7.930 1.00 86.44 85 GLY A CA 1
ATOM 679 C C . GLY A 1 85 ? 17.781 -5.571 -8.381 1.00 86.44 85 GLY A C 1
ATOM 680 O O . GLY A 1 85 ? 18.190 -6.601 -7.839 1.00 86.44 85 GLY A O 1
ATOM 681 N N . GLY A 1 86 ? 16.889 -5.599 -9.368 1.00 89.19 86 GLY A N 1
ATOM 682 C CA . GLY A 1 86 ? 16.292 -6.782 -9.976 1.00 89.19 86 GLY A CA 1
ATOM 683 C C . GLY A 1 86 ? 15.004 -7.252 -9.295 1.00 89.19 86 GLY A C 1
ATOM 684 O O . GLY A 1 86 ? 14.539 -6.705 -8.293 1.00 89.19 86 GLY A O 1
ATOM 685 N N . TYR A 1 87 ? 14.438 -8.345 -9.814 1.00 87.56 87 TYR A N 1
ATOM 686 C CA . TYR A 1 87 ? 13.204 -8.946 -9.287 1.00 87.56 87 TYR A CA 1
ATOM 687 C C . TYR A 1 87 ? 13.300 -9.378 -7.814 1.00 87.56 87 TYR A C 1
ATOM 689 O O . TYR A 1 87 ? 12.283 -9.442 -7.125 1.00 87.56 87 TYR A O 1
ATOM 697 N N . ALA A 1 88 ? 14.511 -9.638 -7.307 1.00 87.94 88 ALA A N 1
ATOM 698 C CA . ALA A 1 88 ? 14.734 -9.927 -5.893 1.00 87.94 88 ALA A CA 1
ATOM 699 C C . ALA A 1 88 ? 14.432 -8.709 -5.002 1.00 87.94 88 ALA A C 1
ATOM 701 O O . ALA A 1 88 ? 13.769 -8.853 -3.973 1.00 87.94 88 ALA A O 1
ATOM 702 N N . GLY A 1 89 ? 14.862 -7.510 -5.406 1.00 88.00 89 GLY A N 1
ATOM 703 C CA . GLY A 1 89 ? 14.559 -6.284 -4.673 1.00 88.00 89 GLY A CA 1
ATOM 704 C C . GLY A 1 89 ? 13.085 -5.904 -4.765 1.00 88.00 89 GLY A C 1
ATOM 705 O O . GLY A 1 89 ? 12.469 -5.618 -3.739 1.00 88.00 89 GLY A O 1
ATOM 706 N N . VAL A 1 90 ? 12.475 -6.041 -5.948 1.00 89.94 90 VAL A N 1
ATOM 707 C CA . VAL A 1 90 ? 11.020 -5.872 -6.134 1.00 89.94 90 VAL A CA 1
ATOM 708 C C . VAL A 1 90 ? 10.229 -6.791 -5.198 1.00 89.94 90 VAL A C 1
ATOM 710 O O . VAL A 1 90 ? 9.284 -6.351 -4.536 1.00 89.94 90 VAL A O 1
ATOM 713 N N . ALA A 1 91 ? 10.630 -8.062 -5.087 1.00 88.44 91 ALA A N 1
ATOM 714 C CA . ALA A 1 91 ? 10.012 -9.011 -4.166 1.00 88.44 91 ALA A CA 1
ATOM 715 C C . ALA A 1 91 ? 10.194 -8.590 -2.698 1.00 88.44 91 ALA A C 1
ATOM 717 O O . ALA A 1 91 ? 9.240 -8.667 -1.923 1.00 88.44 91 ALA A O 1
ATOM 718 N N . GLY A 1 92 ? 11.378 -8.096 -2.325 1.00 89.69 92 GLY A N 1
ATOM 719 C CA . GLY A 1 92 ? 11.668 -7.579 -0.986 1.00 89.69 92 GLY A CA 1
ATOM 720 C C . GLY A 1 92 ? 10.788 -6.386 -0.600 1.00 89.69 92 GLY A C 1
ATOM 721 O O . GLY A 1 92 ? 10.125 -6.424 0.440 1.00 89.69 92 GLY A O 1
ATOM 722 N N . TYR A 1 93 ? 10.712 -5.359 -1.451 1.00 88.81 93 TYR A N 1
ATOM 723 C CA . TYR A 1 93 ? 9.848 -4.194 -1.225 1.00 88.81 93 TYR A CA 1
ATOM 724 C C . TYR A 1 93 ? 8.372 -4.586 -1.162 1.00 88.81 93 TYR A C 1
ATOM 726 O O . TYR A 1 93 ? 7.658 -4.188 -0.237 1.00 88.81 93 TYR A O 1
ATOM 734 N N . SER A 1 94 ? 7.923 -5.425 -2.097 1.00 87.12 94 SER A N 1
ATOM 735 C CA . SER A 1 94 ? 6.545 -5.919 -2.138 1.00 87.12 94 SER A CA 1
ATOM 736 C C . SER A 1 94 ? 6.181 -6.694 -0.869 1.00 87.12 94 SER A C 1
ATOM 738 O O . SER A 1 94 ? 5.126 -6.457 -0.277 1.00 87.12 94 SER A O 1
ATOM 740 N N . ALA A 1 95 ? 7.071 -7.573 -0.397 1.00 87.25 95 ALA A N 1
ATOM 741 C CA . ALA A 1 95 ? 6.890 -8.307 0.850 1.00 87.25 95 ALA A CA 1
ATOM 742 C C . ALA A 1 95 ? 6.838 -7.367 2.064 1.00 87.25 95 ALA A C 1
ATOM 744 O O . ALA A 1 95 ? 5.975 -7.536 2.924 1.00 87.25 95 ALA A O 1
ATOM 745 N N . GLY A 1 96 ? 7.696 -6.343 2.115 1.00 88.50 96 GLY A N 1
ATOM 746 C CA . GLY A 1 96 ? 7.688 -5.329 3.173 1.00 88.50 96 GLY A CA 1
ATOM 747 C C . GLY A 1 96 ? 6.377 -4.536 3.241 1.00 88.50 96 GLY A C 1
ATOM 748 O O . GLY A 1 96 ? 5.828 -4.322 4.327 1.00 88.50 96 GLY A O 1
ATOM 749 N N . VAL A 1 97 ? 5.823 -4.153 2.088 1.00 85.06 97 VAL A N 1
ATOM 750 C CA . VAL A 1 97 ? 4.523 -3.466 2.000 1.00 85.06 97 VAL A CA 1
ATOM 751 C C . VAL A 1 97 ? 3.387 -4.376 2.472 1.00 85.06 97 VAL A C 1
ATOM 753 O O . VAL A 1 97 ? 2.589 -3.969 3.320 1.00 85.06 97 VAL A O 1
ATOM 756 N N . VAL A 1 98 ? 3.330 -5.622 1.989 1.00 85.12 98 VAL A N 1
ATOM 757 C CA . VAL A 1 98 ? 2.318 -6.604 2.420 1.00 85.12 98 VAL A CA 1
ATOM 758 C C . VAL A 1 98 ? 2.416 -6.868 3.922 1.00 85.12 98 VAL A C 1
ATOM 760 O O . VAL A 1 98 ? 1.400 -6.826 4.617 1.00 85.12 98 VAL A O 1
ATOM 763 N N . ALA A 1 99 ? 3.625 -7.077 4.449 1.00 86.69 99 ALA A N 1
ATOM 764 C CA . ALA A 1 99 ? 3.853 -7.290 5.875 1.00 86.69 99 ALA A CA 1
ATOM 765 C C . ALA A 1 99 ? 3.367 -6.096 6.707 1.00 86.69 99 ALA A C 1
ATOM 767 O O . ALA A 1 99 ? 2.702 -6.287 7.723 1.00 86.69 99 ALA A O 1
ATOM 768 N N . THR A 1 100 ? 3.622 -4.869 6.245 1.00 84.81 100 THR A N 1
ATOM 769 C CA . THR A 1 100 ? 3.148 -3.646 6.907 1.00 84.81 100 THR A CA 1
ATOM 770 C C . THR A 1 100 ? 1.621 -3.608 6.982 1.00 84.81 100 THR A C 1
ATOM 772 O O . THR A 1 100 ? 1.068 -3.375 8.058 1.00 84.81 100 THR A O 1
ATOM 775 N N . PHE A 1 101 ? 0.920 -3.893 5.879 1.00 83.06 101 PHE A N 1
ATOM 776 C CA . PHE A 1 101 ? -0.546 -3.957 5.880 1.00 83.06 101 PHE A CA 1
ATOM 777 C C . PHE A 1 101 ? -1.083 -5.044 6.817 1.00 83.06 101 PHE A C 1
ATOM 779 O O . PHE A 1 101 ? -2.035 -4.795 7.558 1.00 83.06 101 PHE A O 1
ATOM 786 N N . VAL A 1 102 ? -0.458 -6.225 6.834 1.00 83.25 102 VAL A N 1
ATOM 787 C CA . VAL A 1 102 ? -0.831 -7.317 7.744 1.00 83.25 102 VAL A CA 1
ATOM 788 C C . VAL A 1 102 ? -0.643 -6.902 9.205 1.00 83.25 102 VAL A C 1
ATOM 790 O O . VAL A 1 102 ? -1.558 -7.088 10.004 1.00 83.25 102 VAL A O 1
ATOM 793 N N . VAL A 1 103 ? 0.497 -6.303 9.565 1.00 86.00 103 VAL A N 1
ATOM 794 C CA . VAL A 1 103 ? 0.774 -5.838 10.935 1.00 86.00 103 VAL A CA 1
ATOM 795 C C . VAL A 1 103 ? -0.246 -4.792 11.376 1.00 86.00 103 VAL A C 1
ATOM 797 O O . VAL A 1 103 ? -0.844 -4.948 12.439 1.00 86.00 103 VAL A O 1
ATOM 800 N N . VAL A 1 104 ? -0.508 -3.768 10.558 1.00 83.62 104 VAL A N 1
ATOM 801 C CA . VAL A 1 104 ? -1.511 -2.735 10.869 1.00 83.62 104 VAL A CA 1
ATOM 802 C C . VAL A 1 104 ? -2.890 -3.363 11.065 1.00 83.62 104 VAL A C 1
ATOM 804 O O . VAL A 1 104 ? -3.569 -3.064 12.046 1.00 83.62 104 VAL A O 1
ATOM 807 N N . ALA A 1 105 ? -3.290 -4.287 10.192 1.00 79.12 105 ALA A N 1
ATOM 808 C CA . ALA A 1 105 ? -4.578 -4.957 10.311 1.00 79.12 105 ALA A CA 1
ATOM 809 C C . ALA A 1 105 ? -4.694 -5.812 11.587 1.00 79.12 105 ALA A C 1
ATOM 811 O O . ALA A 1 105 ? -5.742 -5.814 12.236 1.00 79.12 105 ALA A O 1
ATOM 812 N N . LEU A 1 106 ? -3.624 -6.512 11.978 1.00 83.12 106 LEU A N 1
ATOM 813 C CA . LEU A 1 106 ? -3.577 -7.279 13.225 1.00 83.12 106 LEU A CA 1
ATOM 814 C C . LEU A 1 106 ? -3.631 -6.371 14.459 1.00 83.12 106 LEU A C 1
ATOM 816 O O . LEU A 1 106 ? -4.361 -6.684 15.398 1.00 83.12 106 LEU A O 1
ATOM 820 N N . LEU A 1 107 ? -2.914 -5.243 14.451 1.00 83.06 107 LEU A N 1
ATOM 821 C CA . LEU A 1 107 ? -2.936 -4.259 15.538 1.00 83.06 107 LEU A CA 1
ATOM 822 C C . LEU A 1 107 ? -4.328 -3.645 15.716 1.00 83.06 107 LEU A C 1
ATOM 824 O O . LEU A 1 107 ? -4.830 -3.586 16.839 1.00 83.06 107 LEU A O 1
ATOM 828 N N . LEU A 1 108 ? -4.980 -3.257 14.616 1.00 78.00 108 LEU A N 1
ATOM 829 C CA . LEU A 1 108 ? -6.352 -2.747 14.638 1.00 78.00 108 LEU A CA 1
ATOM 830 C C . LEU A 1 108 ? -7.333 -3.801 15.160 1.00 78.00 108 LEU A C 1
ATOM 832 O O . LEU A 1 108 ? -8.194 -3.491 15.985 1.00 78.00 108 LEU A O 1
ATOM 836 N N . HIS A 1 109 ? -7.185 -5.059 14.732 1.00 77.50 109 HIS A N 1
ATOM 837 C CA . HIS A 1 109 ? -8.019 -6.149 15.229 1.00 77.50 109 HIS A CA 1
ATOM 838 C C . HIS A 1 109 ? -7.825 -6.385 16.733 1.00 77.50 109 HIS A C 1
ATOM 840 O O . HIS A 1 109 ? -8.809 -6.493 17.464 1.00 77.50 109 HIS A O 1
ATOM 846 N N . TRP A 1 110 ? -6.576 -6.423 17.208 1.00 79.19 110 TRP A N 1
ATOM 847 C CA . TRP A 1 110 ? -6.252 -6.581 18.627 1.00 79.19 110 TRP A CA 1
ATOM 848 C C . TRP A 1 110 ? -6.816 -5.437 19.478 1.00 79.19 110 TRP A C 1
ATOM 850 O O . TRP A 1 110 ? -7.449 -5.689 20.504 1.00 79.19 110 TRP A O 1
ATOM 860 N N . TRP A 1 111 ? -6.647 -4.190 19.032 1.00 74.56 111 TRP A N 1
ATOM 861 C CA . TRP A 1 111 ? -7.177 -3.014 19.721 1.00 74.56 111 TRP A CA 1
ATOM 862 C C . TRP A 1 111 ? -8.707 -3.055 19.820 1.00 74.56 111 TRP A C 1
ATOM 864 O O . TRP A 1 111 ? -9.265 -2.851 20.901 1.00 74.56 111 TRP A O 1
ATOM 874 N N . ALA A 1 112 ? -9.386 -3.416 18.727 1.00 72.50 112 ALA A N 1
ATOM 875 C CA . ALA A 1 112 ? -10.838 -3.555 18.703 1.00 72.50 112 ALA A CA 1
ATOM 876 C C . ALA A 1 112 ? -11.339 -4.622 19.692 1.00 72.50 112 ALA A C 1
ATOM 878 O O . ALA A 1 112 ? -12.317 -4.383 20.400 1.00 72.50 112 ALA A O 1
ATOM 879 N N . VAL A 1 113 ? -10.657 -5.770 19.791 1.00 73.31 113 VAL A N 1
ATOM 880 C CA . VAL A 1 113 ? -11.007 -6.837 20.747 1.00 73.31 113 VAL A CA 1
ATOM 881 C C . VAL A 1 113 ? -10.772 -6.392 22.194 1.00 73.31 113 VAL A C 1
ATOM 883 O O . VAL A 1 113 ? -11.637 -6.615 23.036 1.00 73.31 113 VAL A O 1
ATOM 886 N N . ARG A 1 114 ? -9.650 -5.719 22.489 1.00 74.19 114 ARG A N 1
ATOM 887 C CA . ARG A 1 114 ? -9.315 -5.247 23.847 1.00 74.19 114 ARG A CA 1
ATOM 888 C C . ARG A 1 114 ? -10.246 -4.144 24.350 1.00 74.19 114 ARG A C 1
ATOM 890 O O . ARG A 1 114 ? -10.540 -4.092 25.532 1.00 74.19 114 ARG A O 1
ATOM 897 N N . SER A 1 115 ? -10.726 -3.267 23.471 1.00 64.25 115 SER A N 1
ATOM 898 C CA . SER A 1 115 ? -11.639 -2.173 23.847 1.00 64.25 115 SER A CA 1
ATOM 899 C C . SER A 1 115 ? -13.034 -2.629 24.314 1.00 64.25 115 SER A C 1
ATOM 901 O O . SER A 1 115 ? -13.851 -1.793 24.695 1.00 64.25 115 SER A O 1
ATOM 903 N N . ARG A 1 116 ? -13.319 -3.938 24.253 1.00 60.16 116 ARG A N 1
ATOM 904 C CA . ARG A 1 116 ? -14.615 -4.554 24.573 1.00 60.16 116 ARG A CA 1
ATOM 905 C C . ARG A 1 116 ? -14.636 -5.363 25.876 1.00 60.16 116 ARG A C 1
ATOM 907 O O . ARG A 1 116 ? -15.710 -5.837 26.236 1.00 60.16 116 ARG A O 1
ATOM 914 N N . SER A 1 117 ? -13.488 -5.552 26.533 1.00 49.09 117 SER A N 1
ATOM 915 C CA . SER A 1 117 ? -13.338 -6.225 27.837 1.00 49.09 117 SER A CA 1
ATOM 916 C C . SER A 1 117 ? -13.145 -5.213 28.954 1.00 49.09 117 SER A C 1
ATOM 918 O O . SER A 1 117 ? -13.755 -5.399 30.023 1.00 49.09 117 SER A O 1
#

Secondary structure (DSSP, 8-state):
-IIIIITTT-TT-TT--HHHHHIIIIIHHHHHHHHHHH-TT-----HHHHHHHHHHHHHHHHHHHHHHHHHT--SSGGG-TTTTTSHHHHHHHHHHHHHHHHHHHHHHHHHHHHTT-

pLDDT: mean 77.93, std 12.19, range [48.59, 92.0]

Foldseek 3Di:
DCVPPPVVPPPPPPPDPVVVCCCVPPVVVVVVVVVCVVDVPPDPDDPVSLVVVLVVVVVVLVVQLVVCVVPVDHPDQQCRQVSQVHPVSNVVVVVVVSVVSVVVSVVSNVVNVVVVD

Radius of gyration: 17.3 Å; chains: 1; bounding box: 37×35×49 Å